Protein AF-A0A3C0C712-F1 (afdb_monomer)

Secondary structure (DSSP, 8-state):
---------SSTTSS-HHHHHTTSSEEEEEE--TT-SEEEEEEEEETTS-S--EEEEEEETTEEEE-S-GGGGT--S--TT-TTEEEEEEEETTEEEEEEEEEEEEE-SSSS--EEEESS-HHHHHHHHHHIIIII----TTEEEEEEEGGG-----GGGHHHHHHHHH-

Sequence (170 aa):
PTVMVGHITKQGQIAGPKLLEHMVDVVLLFSGEQNSPNRLLRAEKNRFGSTDELGIFEMSEKGLFPVLDPSRLYWDGTDLGSSGVAIAMVLEGSRSLAAEIQALACNSPFPYPRRTSRGLETNRLQLLLAVLEKRCGIFSRNSDVYLNITGGLTLRDPAADLAVCVSLAS

Radius of gyration: 20.68 Å; Cα contacts (8 Å, |Δi|>4): 279; chains: 1; bounding box: 49×30×56 Å

Solvent-accessible surface area (backbone atoms only — not comparable to full-atom values): 10098 Å² total; per-residue (Å²): 140,86,89,84,88,62,74,88,58,98,73,86,78,78,90,46,51,75,75,47,51,81,79,46,65,64,34,74,46,78,47,64,56,94,93,44,66,46,34,42,36,34,29,81,36,38,77,88,56,69,40,64,46,70,49,41,27,36,62,50,100,92,42,80,42,79,52,88,61,65,46,57,78,40,46,84,78,81,64,90,81,50,74,10,56,26,70,22,71,39,66,69,84,70,41,79,39,52,39,34,34,40,29,48,77,44,80,36,95,52,99,68,45,52,77,47,52,44,39,44,59,58,69,59,54,53,51,52,51,52,46,37,32,75,75,70,67,49,81,57,79,60,27,22,38,42,37,39,35,49,78,80,46,68,66,76,59,74,78,33,53,61,30,51,51,50,8,70,70,82

Mean predicted aligned error: 11.62 Å

pLDDT: mean 82.81, std 12.19, range [44.84, 95.62]

Nearest PDB structures (foldseek):
  5lkm-assembly1_A-2  TM=7.704E-01  e=3.133E-20  Streptococcus pneumoniae
  5lkm-assembly1_C-2  TM=7.657E-01  e=4.569E-20  Streptococcus pneumoniae
  5lkm-assembly1_B-2  TM=8.437E-01  e=5.233E-17  Streptococcus pneumoniae
  8rxc-assembly1_F  TM=6.662E-01  e=9.957E-19  Streptococcus pneumoniae
  5lkq-assembly1_B  TM=9.251E-01  e=1.460E-10  Streptococcus pneumoniae

Structure (mmCIF, N/CA/C/O backbone):
data_AF-A0A3C0C712-F1
#
_entry.id   AF-A0A3C0C712-F1
#
loop_
_atom_site.group_PDB
_atom_site.id
_atom_site.type_symbol
_atom_site.label_atom_id
_atom_site.label_alt_id
_atom_site.label_comp_id
_atom_site.label_asym_id
_atom_site.label_entity_id
_atom_site.label_seq_id
_atom_site.pdbx_PDB_ins_code
_atom_site.Cartn_x
_atom_site.Cartn_y
_atom_site.Cartn_z
_atom_site.occupancy
_atom_site.B_iso_or_equiv
_atom_site.auth_seq_id
_atom_site.auth_comp_id
_atom_site.auth_asym_id
_atom_site.auth_atom_id
_atom_site.pdbx_PDB_model_num
ATOM 1 N N . PRO A 1 1 ? -24.619 -2.450 28.688 1.00 81.75 1 PRO A N 1
ATOM 2 C CA . PR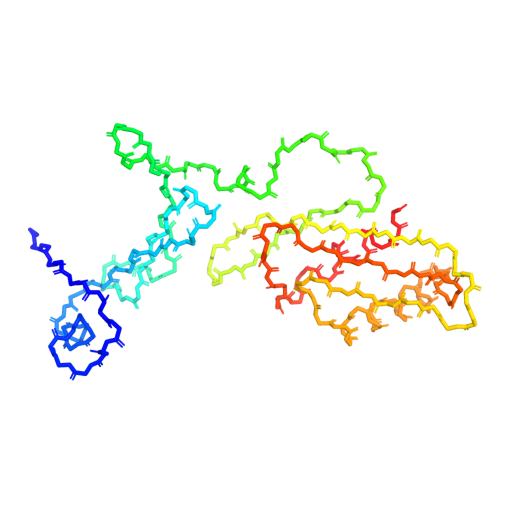O A 1 1 ? -23.284 -2.123 28.131 1.00 81.75 1 PRO A CA 1
ATOM 3 C C . PRO A 1 1 ? -22.861 -0.759 28.674 1.00 81.75 1 PRO A C 1
ATOM 5 O O . PRO A 1 1 ? -23.699 0.138 28.709 1.00 81.75 1 PRO A O 1
ATOM 8 N N . THR A 1 2 ? -21.619 -0.619 29.131 1.00 88.38 2 THR A N 1
ATOM 9 C CA . THR A 1 2 ? -21.098 0.644 29.676 1.00 88.38 2 THR A CA 1
ATOM 10 C C . THR A 1 2 ? -20.046 1.180 28.717 1.00 88.38 2 THR A C 1
ATOM 12 O O . THR A 1 2 ? -19.159 0.434 28.314 1.00 88.38 2 THR A O 1
ATOM 15 N N . VAL A 1 3 ? -20.148 2.456 28.344 1.00 88.56 3 VAL A N 1
ATOM 16 C CA . VAL A 1 3 ? -19.183 3.128 27.463 1.00 88.56 3 VAL A CA 1
ATOM 17 C C . VAL A 1 3 ? -18.437 4.171 28.282 1.00 88.56 3 VAL A C 1
ATOM 19 O O . VAL A 1 3 ? -19.057 4.996 28.950 1.00 88.56 3 VAL A O 1
ATOM 22 N N . MET A 1 4 ? -17.108 4.127 28.239 1.00 88.06 4 MET A N 1
ATOM 23 C CA . MET A 1 4 ? -16.235 5.118 28.867 1.00 88.06 4 MET A CA 1
ATOM 24 C C . MET A 1 4 ? -15.546 5.937 27.779 1.00 88.06 4 MET A C 1
ATOM 26 O O . MET A 1 4 ? -15.081 5.379 26.788 1.00 88.06 4 MET A O 1
ATOM 30 N N . VAL A 1 5 ? -15.472 7.255 27.964 1.00 87.12 5 VAL A N 1
ATOM 31 C CA . VAL A 1 5 ? -14.838 8.173 27.008 1.00 87.12 5 VAL A CA 1
ATOM 32 C C . VAL A 1 5 ? -13.571 8.742 27.635 1.00 87.12 5 VAL A C 1
ATOM 34 O O . VAL A 1 5 ? -13.632 9.409 28.666 1.00 87.12 5 VAL A O 1
ATOM 37 N N . GLY A 1 6 ? -12.422 8.486 27.009 1.00 83.94 6 GLY A N 1
ATOM 38 C CA . GLY A 1 6 ? -11.128 9.023 27.423 1.00 83.94 6 GLY A CA 1
ATOM 39 C C . GLY A 1 6 ? -10.538 9.923 26.343 1.00 83.94 6 GLY A C 1
ATOM 40 O O . GLY A 1 6 ? -10.315 9.476 25.223 1.00 83.94 6 GLY A O 1
ATOM 41 N N . HIS A 1 7 ? -10.260 11.183 26.678 1.00 80.75 7 HIS A N 1
ATOM 42 C CA . HIS A 1 7 ? -9.592 12.110 25.763 1.00 8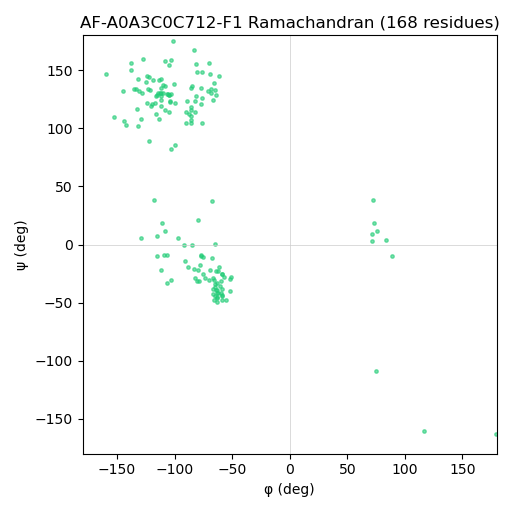0.75 7 HIS A CA 1
ATOM 43 C C . HIS A 1 7 ? -8.071 11.942 25.845 1.00 80.75 7 HIS A C 1
ATOM 45 O O . HIS A 1 7 ? -7.503 11.858 26.935 1.00 80.75 7 HIS A O 1
ATOM 51 N N . ILE A 1 8 ? -7.401 11.926 24.690 1.00 72.31 8 ILE A N 1
ATOM 52 C CA . ILE A 1 8 ? -5.937 11.895 24.614 1.00 72.31 8 ILE A CA 1
ATOM 53 C C . ILE A 1 8 ? -5.420 13.336 24.689 1.00 72.31 8 ILE A C 1
ATOM 55 O O . ILE A 1 8 ? -5.722 14.158 23.826 1.00 72.31 8 ILE A O 1
ATOM 59 N N . THR A 1 9 ? -4.635 13.654 25.718 1.00 70.00 9 THR A N 1
ATOM 60 C CA . THR A 1 9 ? -4.013 14.974 25.900 1.00 70.00 9 THR A CA 1
ATOM 61 C C . THR A 1 9 ? -2.519 14.930 25.559 1.00 70.00 9 THR A C 1
ATOM 63 O O . THR A 1 9 ? -1.872 13.887 25.639 1.00 70.00 9 THR A O 1
ATOM 66 N N . LYS A 1 10 ? -1.946 16.079 25.165 1.00 60.59 10 LYS A N 1
ATOM 67 C CA . LYS A 1 10 ? -0.537 16.204 24.723 1.00 60.59 10 LYS A CA 1
ATOM 68 C C . LYS A 1 10 ? 0.494 15.828 25.799 1.00 60.59 10 LYS A C 1
ATOM 70 O O . LYS A 1 10 ? 1.640 15.548 25.466 1.00 60.59 10 LYS A O 1
ATOM 75 N N . GLN A 1 11 ? 0.102 15.817 27.071 1.00 53.72 11 GLN A N 1
ATOM 76 C CA . GLN A 1 11 ? 0.932 15.359 28.182 1.00 53.72 11 GLN A CA 1
ATOM 77 C C . GLN A 1 11 ? 0.463 13.968 28.603 1.00 53.72 11 GLN A C 1
ATOM 79 O O . GLN A 1 11 ? -0.329 13.821 29.528 1.00 53.72 11 GLN A O 1
ATOM 84 N N . GLY A 1 12 ? 0.920 12.944 27.884 1.00 48.34 12 GLY A N 1
ATOM 85 C CA . GLY A 1 12 ? 0.506 11.549 28.062 1.00 48.34 12 GLY A CA 1
ATOM 86 C C . GLY A 1 12 ? 0.936 10.887 29.377 1.00 48.34 12 GLY A C 1
ATOM 87 O O . GLY A 1 12 ? 1.298 9.716 29.343 1.00 48.34 12 GLY A O 1
ATOM 88 N N . GLN A 1 13 ? 0.944 11.594 30.512 1.00 48.00 13 GLN A N 1
ATOM 89 C CA . GLN A 1 13 ? 1.512 11.074 31.756 1.00 48.00 13 GLN A CA 1
ATOM 90 C C . GLN A 1 13 ? 0.553 10.776 32.903 1.00 48.00 13 GLN A C 1
ATOM 92 O O . GLN A 1 13 ? 0.945 9.981 33.747 1.00 48.00 13 GLN A O 1
ATOM 97 N N . ILE A 1 14 ? -0.655 11.327 33.022 1.00 44.84 14 ILE A N 1
ATOM 98 C CA . ILE A 1 14 ? -1.349 11.184 34.316 1.00 44.84 14 ILE A CA 1
ATOM 99 C C . ILE A 1 14 ? -2.851 10.975 34.094 1.00 44.84 14 ILE A C 1
ATOM 101 O O . ILE A 1 14 ? -3.567 11.913 33.774 1.00 44.84 14 ILE A O 1
ATOM 105 N N . ALA A 1 15 ? -3.302 9.720 34.237 1.00 46.22 15 ALA A N 1
ATOM 106 C CA . ALA A 1 15 ? -4.703 9.269 34.148 1.00 46.22 15 ALA A CA 1
ATOM 107 C C . ALA A 1 15 ? -5.357 9.248 32.744 1.00 46.22 15 ALA A C 1
ATOM 109 O O . ALA A 1 15 ? -6.535 9.559 32.588 1.00 46.22 15 ALA A O 1
ATOM 110 N N . GLY A 1 16 ? -4.608 8.870 31.704 1.00 56.22 16 GLY A N 1
ATOM 111 C CA . GLY A 1 16 ? -5.145 8.727 30.342 1.00 56.22 16 GLY A CA 1
ATOM 112 C C . GLY A 1 16 ? -5.844 7.380 30.059 1.00 56.22 16 G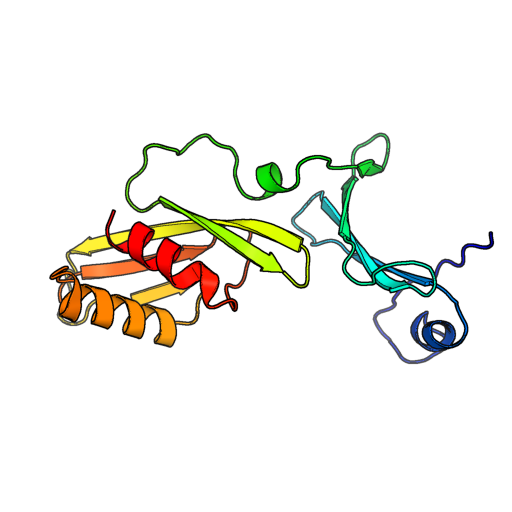LY A C 1
ATOM 113 O O . GLY A 1 16 ? -5.654 6.422 30.813 1.00 56.22 16 GLY A O 1
ATOM 114 N N . PRO A 1 17 ? -6.579 7.262 28.928 1.00 58.00 17 PRO A N 1
ATOM 115 C CA . PRO A 1 17 ? -7.280 6.039 28.499 1.00 58.00 17 PRO A CA 1
ATOM 116 C C . PRO A 1 17 ? -6.405 4.773 28.488 1.00 58.00 17 PRO A C 1
ATOM 118 O O . PRO A 1 17 ? -6.911 3.688 28.758 1.00 58.00 17 PRO A O 1
ATOM 121 N N . LYS A 1 18 ? -5.086 4.913 28.296 1.00 65.94 18 LYS A N 1
ATOM 122 C CA . LYS A 1 18 ? -4.114 3.805 28.320 1.00 65.94 18 LYS A CA 1
ATOM 123 C C . LYS A 1 18 ? -4.050 3.026 29.638 1.00 65.94 18 LYS A C 1
ATOM 125 O O . LYS A 1 18 ? -3.790 1.832 29.619 1.00 65.94 18 LYS A O 1
ATOM 130 N N . LEU A 1 19 ? -4.307 3.658 30.789 1.00 69.69 19 LEU A N 1
ATOM 131 C CA . LEU A 1 19 ? -4.358 2.918 32.062 1.00 69.69 19 LEU A CA 1
ATOM 132 C C . LEU A 1 19 ? -5.594 2.012 32.144 1.00 69.69 19 LEU A C 1
ATOM 134 O O . LEU A 1 19 ? -5.549 0.952 32.763 1.00 69.69 19 LEU A O 1
ATOM 138 N N . LEU A 1 20 ? -6.689 2.420 31.498 1.00 73.81 20 LEU A N 1
ATOM 139 C CA . LEU A 1 20 ? -7.947 1.679 31.486 1.00 73.81 20 LEU A CA 1
ATOM 140 C C . LEU A 1 20 ? -7.954 0.563 30.432 1.00 73.81 20 LEU A C 1
ATOM 142 O O . LEU A 1 20 ? -8.705 -0.394 30.596 1.00 73.81 20 LEU A O 1
ATOM 146 N N . GLU A 1 21 ? -7.101 0.626 29.401 1.00 77.50 21 GLU A N 1
ATOM 147 C CA . GLU A 1 21 ? -7.038 -0.366 28.309 1.00 77.50 21 GLU A CA 1
ATOM 148 C C . GLU A 1 21 ? -6.916 -1.811 28.807 1.00 77.50 21 GLU A C 1
ATOM 150 O O . GLU A 1 21 ? -7.549 -2.735 28.283 1.00 77.50 21 GLU A O 1
ATOM 155 N N . HIS A 1 22 ? -6.128 -2.033 29.857 1.00 79.25 22 HIS A N 1
ATOM 156 C CA . HIS A 1 22 ? -5.952 -3.367 30.422 1.00 79.25 22 HIS A CA 1
ATOM 157 C C . HIS A 1 22 ? -7.157 -3.827 31.256 1.00 79.25 22 HIS A C 1
ATOM 159 O O . HIS A 1 22 ? -7.402 -5.031 31.335 1.00 79.25 22 HIS A O 1
ATOM 165 N N . MET A 1 23 ? -7.939 -2.892 31.803 1.00 84.38 23 MET A N 1
ATOM 166 C CA . MET A 1 23 ? -9.080 -3.153 32.689 1.00 84.38 23 MET A CA 1
ATOM 167 C C . MET A 1 23 ? -10.422 -3.300 31.960 1.00 84.38 23 MET A C 1
ATOM 169 O O . MET A 1 23 ? -11.381 -3.775 32.563 1.00 84.38 23 MET A O 1
ATOM 173 N N . VAL A 1 24 ? -10.507 -2.908 30.686 1.00 89.75 24 VAL A N 1
ATOM 174 C CA . VAL A 1 24 ? -11.743 -2.985 29.889 1.00 89.75 24 VAL A CA 1
ATOM 175 C C . VAL A 1 24 ? -11.739 -4.154 28.906 1.00 89.75 24 VAL A C 1
ATOM 177 O O . VAL A 1 24 ? -10.684 -4.666 28.517 1.00 89.75 24 VAL A O 1
ATOM 180 N N . ASP A 1 25 ? -12.932 -4.569 28.481 1.00 91.25 25 ASP A N 1
ATOM 181 C CA . ASP A 1 25 ? -13.104 -5.665 27.524 1.00 91.25 25 ASP A CA 1
ATOM 182 C C . ASP A 1 25 ? -12.889 -5.238 26.064 1.00 91.25 25 ASP A C 1
ATOM 184 O O . ASP A 1 25 ? -12.406 -6.035 25.257 1.00 91.25 25 ASP A O 1
ATOM 188 N N . VAL A 1 26 ? -13.213 -3.986 25.726 1.00 90.00 26 VAL A N 1
ATOM 189 C CA . VAL A 1 26 ? -13.062 -3.420 24.378 1.00 90.00 26 VAL A CA 1
ATOM 190 C C . VAL A 1 26 ? -12.444 -2.025 24.472 1.00 90.00 26 VAL A C 1
ATOM 192 O O . VAL A 1 26 ? -12.874 -1.208 25.285 1.00 90.00 26 VAL A O 1
ATOM 195 N N . VAL A 1 27 ? -11.449 -1.755 23.631 1.00 89.12 27 VAL A N 1
ATOM 196 C CA . VAL A 1 27 ? -10.787 -0.458 23.470 1.00 89.12 27 VAL A CA 1
ATOM 197 C C . VAL A 1 27 ? -10.974 -0.019 22.027 1.00 89.12 27 VAL A C 1
ATOM 199 O O . VAL A 1 27 ? -10.510 -0.696 21.109 1.00 89.12 27 VAL A O 1
ATOM 202 N N . LEU A 1 28 ? -11.634 1.123 21.838 1.00 89.38 28 LEU A N 1
ATOM 203 C CA . LEU A 1 28 ? -11.822 1.750 20.535 1.00 89.38 28 LEU A CA 1
ATOM 204 C C . LEU A 1 28 ? -11.083 3.087 20.499 1.00 89.38 28 LEU A C 1
ATOM 206 O O . LEU A 1 28 ? -11.256 3.925 21.385 1.00 89.38 28 LEU A O 1
ATOM 210 N N . LEU A 1 29 ? -10.289 3.293 19.456 1.00 85.75 29 LEU A N 1
ATOM 211 C CA . LEU A 1 29 ? -9.580 4.529 19.181 1.00 85.75 29 LEU A CA 1
ATOM 212 C C . LEU A 1 29 ? -10.290 5.280 18.059 1.00 85.75 29 LEU A C 1
ATOM 214 O O . LEU A 1 29 ? -10.438 4.752 16.960 1.00 85.75 29 LEU A O 1
ATOM 218 N N . PHE A 1 30 ? -10.691 6.521 18.329 1.00 87.44 30 PHE A N 1
ATOM 219 C CA . PHE A 1 30 ? -11.261 7.411 17.323 1.00 87.44 30 PHE A CA 1
ATOM 220 C C . PHE A 1 30 ? -10.236 8.472 16.924 1.00 87.44 30 PHE A C 1
ATOM 222 O O . PHE A 1 30 ? -9.838 9.299 17.746 1.00 87.44 30 PHE A O 1
ATOM 229 N N . SER A 1 31 ? -9.778 8.430 15.676 1.00 81.12 31 SER A N 1
ATOM 230 C CA . SER A 1 31 ? -8.734 9.300 15.139 1.00 81.12 31 SER A CA 1
ATOM 231 C C . SER A 1 31 ? -9.183 9.986 13.850 1.00 81.12 31 SER A C 1
ATOM 233 O O . SER A 1 31 ? -10.131 9.576 13.188 1.00 81.12 31 SER A O 1
ATOM 235 N N . GLY A 1 32 ? -8.521 11.081 13.492 1.00 77.62 32 GLY A N 1
ATOM 236 C CA . GLY A 1 32 ? -8.767 11.794 12.245 1.00 77.62 32 GLY A CA 1
ATOM 237 C C . GLY A 1 32 ? -7.568 12.653 11.881 1.00 77.62 32 GLY A C 1
ATOM 238 O O . GLY A 1 32 ? -6.883 13.167 12.768 1.00 77.62 32 GLY A O 1
ATOM 239 N N . GLU A 1 33 ? -7.312 12.803 10.586 1.00 68.31 33 GLU A N 1
ATOM 240 C CA . GLU A 1 33 ? -6.320 13.756 10.090 1.00 68.31 33 GLU A CA 1
ATOM 241 C C . GLU A 1 33 ? -6.902 15.173 10.015 1.00 68.31 33 GLU A C 1
ATOM 243 O O . GLU A 1 33 ? -8.112 15.362 9.882 1.00 68.31 33 GLU A O 1
ATOM 248 N N . GLN A 1 34 ? -6.033 16.188 10.087 1.00 61.84 34 GLN A N 1
ATOM 249 C CA . GLN A 1 34 ? -6.453 17.598 10.038 1.00 61.84 34 GLN A CA 1
ATOM 250 C C . GLN A 1 34 ? -7.068 17.987 8.689 1.00 61.84 34 GLN A C 1
ATOM 252 O O . GLN A 1 34 ? -7.994 18.791 8.658 1.00 61.84 34 GLN A O 1
ATOM 257 N N . ASN A 1 35 ? -6.584 17.396 7.595 1.00 62.84 35 ASN A N 1
ATOM 258 C CA . ASN A 1 35 ? -6.981 17.756 6.233 1.00 62.84 35 ASN A CA 1
ATOM 259 C C . ASN A 1 35 ? -8.074 16.845 5.656 1.00 62.84 35 ASN A C 1
ATOM 261 O O . ASN A 1 35 ? -8.406 16.974 4.482 1.00 62.84 35 ASN A O 1
ATOM 265 N N . SER A 1 36 ? -8.625 15.926 6.455 1.00 69.38 36 SER A N 1
ATOM 266 C CA . SER A 1 36 ? -9.684 15.019 6.019 1.00 69.38 36 SER A CA 1
ATOM 267 C C . SER A 1 36 ? -10.935 15.189 6.891 1.00 69.38 36 SER A C 1
ATOM 269 O O . SER A 1 36 ? -10.823 15.187 8.125 1.00 69.38 36 SER A O 1
ATOM 271 N N . PRO A 1 37 ? -12.139 15.297 6.290 1.00 77.25 37 PRO A N 1
ATOM 272 C CA . PRO A 1 37 ? -13.401 15.260 7.035 1.00 77.25 37 PRO A CA 1
ATOM 273 C C . PRO A 1 37 ? -13.671 13.875 7.644 1.00 77.25 37 PRO A C 1
ATOM 275 O O . PRO A 1 37 ? -14.547 13.724 8.501 1.00 77.25 37 PRO A O 1
ATOM 278 N N . ASN A 1 38 ? -12.891 12.870 7.239 1.00 81.44 38 ASN A N 1
ATOM 279 C CA . ASN A 1 38 ? -13.037 11.504 7.696 1.00 81.44 38 ASN A CA 1
ATOM 280 C C . ASN A 1 38 ? -12.479 11.309 9.107 1.00 81.44 38 ASN A C 1
ATOM 282 O O . ASN A 1 38 ? -11.514 11.941 9.560 1.00 81.44 38 ASN A O 1
ATOM 286 N N . ARG A 1 39 ? -13.113 10.382 9.809 1.00 84.81 39 ARG A N 1
ATOM 287 C CA . ARG A 1 39 ? -12.778 9.915 11.142 1.00 84.81 39 ARG A CA 1
ATOM 288 C C . ARG A 1 39 ? -12.747 8.396 11.126 1.00 84.81 39 ARG A C 1
ATOM 290 O O . ARG A 1 39 ? -13.646 7.740 10.608 1.00 84.81 39 ARG A O 1
ATOM 297 N N . LEU A 1 40 ? -11.689 7.851 11.691 1.00 83.94 40 LEU A N 1
ATOM 298 C CA . LEU A 1 40 ? -11.390 6.435 11.741 1.00 83.94 40 LEU A CA 1
ATOM 299 C C . LEU A 1 40 ? -11.647 5.939 13.162 1.00 83.94 40 LEU A C 1
ATOM 301 O O . LEU A 1 40 ? -11.159 6.527 14.122 1.00 83.94 40 LEU A O 1
ATOM 305 N N . LEU A 1 41 ? -12.402 4.857 13.302 1.00 88.19 41 LEU A N 1
ATOM 306 C CA . LEU A 1 41 ? -12.659 4.166 14.560 1.00 88.19 41 LEU A CA 1
ATOM 307 C C . LEU A 1 41 ? -12.016 2.782 14.494 1.00 88.19 41 LEU A C 1
ATOM 309 O O . LEU A 1 41 ? -12.508 1.922 13.772 1.00 88.19 41 LEU A O 1
ATOM 313 N N . ARG A 1 42 ? -10.929 2.552 15.225 1.00 84.94 42 ARG A N 1
ATOM 314 C CA . ARG A 1 42 ? -10.192 1.279 15.228 1.00 84.94 42 ARG A CA 1
ATOM 315 C C . ARG A 1 42 ? -10.336 0.570 16.569 1.00 84.94 42 ARG A C 1
ATOM 317 O O . ARG A 1 42 ? -10.308 1.229 17.604 1.00 84.94 42 ARG A O 1
ATOM 324 N N . ALA A 1 43 ? -10.450 -0.754 16.563 1.00 88.06 43 ALA A N 1
ATOM 325 C CA . ALA A 1 43 ? -10.396 -1.544 17.788 1.00 88.06 43 ALA A CA 1
ATOM 326 C C . ALA A 1 43 ? -8.945 -1.913 18.145 1.00 88.06 43 ALA A C 1
ATOM 328 O O . ALA A 1 43 ? -8.316 -2.711 17.472 1.00 88.06 43 ALA A O 1
ATOM 329 N N . GLU A 1 44 ? -8.407 -1.371 19.235 1.00 85.06 44 GLU A N 1
ATOM 330 C CA . GLU A 1 44 ? -7.080 -1.776 19.745 1.00 85.06 44 GLU A CA 1
ATOM 331 C C . GLU A 1 44 ? -7.175 -3.059 20.586 1.00 85.06 44 GLU A C 1
ATOM 333 O O . GLU A 1 44 ? -6.250 -3.866 20.652 1.00 85.06 44 GLU A O 1
ATOM 338 N N . LYS A 1 45 ? -8.331 -3.282 21.219 1.00 88.56 45 LYS A N 1
ATOM 339 C CA . LYS A 1 45 ? -8.638 -4.488 21.991 1.00 88.56 45 LYS A CA 1
ATOM 340 C C . LYS A 1 45 ? -10.108 -4.816 21.815 1.00 88.56 45 LYS A C 1
ATOM 342 O O . LYS A 1 45 ? -10.951 -3.942 21.980 1.00 88.56 45 LYS A O 1
ATOM 347 N N . ASN A 1 46 ? -10.427 -6.067 21.518 1.00 90.19 46 ASN A N 1
ATOM 348 C CA . ASN A 1 46 ? -11.806 -6.515 21.406 1.00 90.19 46 ASN A CA 1
ATOM 349 C C . ASN A 1 46 ? -11.920 -7.948 21.932 1.00 90.19 46 ASN A C 1
ATOM 351 O O . ASN A 1 46 ? -11.455 -8.883 21.294 1.00 90.19 46 ASN A O 1
ATOM 355 N N . ARG A 1 47 ? -12.507 -8.140 23.119 1.00 91.00 47 ARG A N 1
ATOM 356 C CA . ARG A 1 47 ? -12.743 -9.489 23.668 1.00 91.00 47 ARG A CA 1
ATOM 357 C C . ARG A 1 47 ? -13.911 -10.230 23.015 1.00 91.00 47 ARG A C 1
ATOM 359 O O . ARG A 1 47 ? -14.068 -11.422 23.262 1.00 91.00 47 ARG A O 1
ATOM 366 N N . PHE A 1 48 ? -14.719 -9.546 22.209 1.00 90.31 48 PHE A N 1
ATOM 367 C CA . PHE A 1 48 ? -15.939 -10.095 21.613 1.00 90.31 48 PHE A CA 1
ATOM 368 C C . PHE A 1 48 ? -15.870 -10.198 20.084 1.00 90.31 48 PHE A C 1
ATOM 370 O O . PHE A 1 48 ? -16.874 -10.503 19.449 1.00 90.31 48 PHE A O 1
ATOM 377 N N . GLY A 1 49 ? -14.711 -9.933 19.482 1.00 86.19 49 GLY A N 1
ATOM 378 C CA . GLY A 1 49 ? -14.550 -9.895 18.034 1.00 86.19 49 GLY A CA 1
ATOM 379 C C . GLY A 1 49 ? -13.122 -9.549 17.639 1.00 86.19 49 GLY A C 1
ATOM 380 O O . GLY A 1 49 ? -12.205 -9.641 18.453 1.00 86.19 49 GLY A O 1
ATOM 381 N N . SER A 1 50 ? -12.933 -9.145 16.388 1.00 82.88 50 SER A N 1
ATOM 382 C CA . SER A 1 50 ? -11.603 -8.818 15.890 1.00 82.88 50 SER A CA 1
ATOM 383 C C . SER A 1 50 ? -11.155 -7.412 16.312 1.00 82.88 50 SER A C 1
ATOM 385 O O . SER A 1 50 ? -11.974 -6.500 16.448 1.00 82.88 50 SER A O 1
ATOM 387 N N . THR A 1 51 ? -9.849 -7.222 16.516 1.00 83.38 51 THR A N 1
ATOM 388 C CA . THR A 1 51 ? -9.202 -5.892 16.629 1.00 83.38 51 THR A CA 1
ATOM 389 C C . THR A 1 51 ? -9.004 -5.236 15.263 1.00 83.38 51 THR A C 1
ATOM 391 O O . THR A 1 51 ? -8.866 -4.031 15.107 1.00 83.38 51 THR A O 1
ATOM 394 N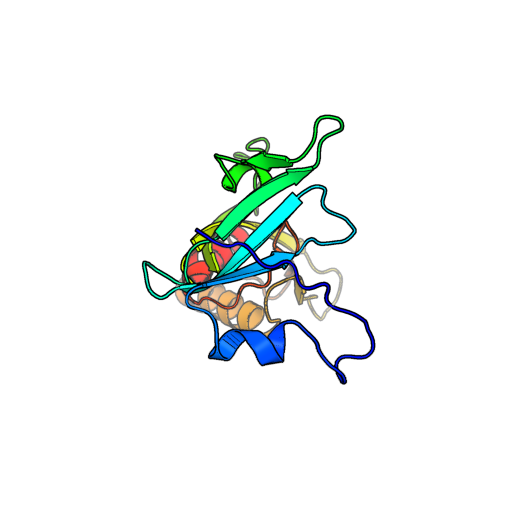 N . ASP A 1 52 ? -9.088 -6.057 14.236 1.00 74.62 52 ASP A N 1
ATOM 395 C CA . ASP A 1 52 ? -8.849 -5.736 12.844 1.00 74.62 52 ASP A CA 1
ATOM 396 C C . ASP A 1 52 ? -10.055 -5.038 12.174 1.00 74.62 52 ASP A C 1
ATOM 398 O O . ASP A 1 52 ? -10.221 -5.022 10.955 1.00 74.62 52 ASP A O 1
ATOM 402 N N . GLU A 1 53 ? -10.944 -4.440 12.958 1.00 76.06 53 GLU A N 1
ATOM 403 C CA . GLU A 1 53 ? -12.103 -3.712 12.455 1.00 76.06 53 GLU A CA 1
ATOM 404 C C . GLU A 1 53 ? -11.849 -2.196 12.472 1.00 76.06 53 GLU A C 1
ATOM 406 O O . GLU A 1 53 ? -11.283 -1.642 13.415 1.00 76.06 53 GLU A O 1
ATOM 411 N N . LEU A 1 54 ? -12.279 -1.514 11.405 1.00 79.81 54 LEU A N 1
ATOM 412 C CA . LEU A 1 54 ? -12.111 -0.077 11.185 1.00 79.81 54 LEU A CA 1
ATOM 413 C C . LEU A 1 54 ? -13.447 0.554 10.764 1.00 79.81 54 LEU A C 1
ATOM 415 O O . LEU A 1 54 ? -13.869 0.460 9.617 1.00 79.81 54 LEU A O 1
ATOM 419 N N . GLY A 1 55 ? -14.141 1.233 11.661 1.00 86.00 55 GLY A N 1
ATOM 420 C CA . GLY A 1 55 ? -15.238 2.107 11.256 1.00 86.00 55 GLY A CA 1
ATOM 421 C C . GLY A 1 55 ? -14.684 3.345 10.555 1.00 86.00 55 GLY A C 1
ATOM 422 O O . GLY A 1 55 ? -13.760 3.968 11.068 1.00 86.00 55 GLY A O 1
ATOM 423 N N . ILE A 1 56 ? -15.236 3.718 9.404 1.00 85.75 56 ILE A N 1
ATOM 424 C CA . ILE A 1 56 ? -14.932 5.003 8.767 1.00 85.75 56 ILE A CA 1
ATOM 425 C C . ILE A 1 56 ? -16.194 5.844 8.811 1.00 85.75 56 ILE A C 1
ATOM 427 O O . ILE A 1 56 ? -17.274 5.374 8.454 1.00 85.75 56 ILE A O 1
ATOM 431 N N . PHE A 1 57 ? -16.053 7.075 9.280 1.00 88.94 57 PHE A N 1
ATOM 432 C CA . PHE A 1 57 ? -17.148 8.011 9.444 1.00 88.94 57 PHE A CA 1
ATOM 433 C C . PHE A 1 57 ? -16.769 9.358 8.853 1.00 88.94 57 PHE A C 1
ATOM 435 O O . PHE A 1 57 ? -15.637 9.803 9.001 1.00 88.94 57 PHE A O 1
ATOM 442 N N . GLU A 1 58 ? -17.722 10.032 8.237 1.00 87.88 58 GLU A N 1
ATOM 443 C CA . GLU A 1 58 ? -17.568 11.398 7.762 1.00 87.88 58 GLU A CA 1
ATOM 444 C C . GLU A 1 58 ? -18.291 12.343 8.723 1.00 87.88 58 GLU A C 1
ATOM 446 O O . GLU A 1 58 ? -19.448 12.111 9.094 1.00 87.88 58 GLU A O 1
ATOM 451 N N . MET A 1 59 ? -17.603 13.396 9.170 1.00 85.75 59 MET A N 1
ATOM 452 C CA . MET A 1 59 ? -18.215 14.420 10.013 1.00 85.75 59 MET A CA 1
ATOM 453 C C . MET A 1 59 ? -18.902 15.465 9.132 1.00 85.75 59 MET A C 1
ATOM 455 O O . MET A 1 59 ? -18.243 16.300 8.518 1.00 85.75 59 MET A O 1
ATOM 459 N N . SER A 1 60 ? -20.231 15.439 9.108 1.00 85.88 60 SER A N 1
ATOM 460 C CA . SER A 1 60 ? -21.064 16.437 8.430 1.00 85.88 60 SER A CA 1
ATOM 461 C C . SER A 1 60 ? -21.654 17.444 9.427 1.00 85.88 60 SER A C 1
ATOM 463 O O . SER A 1 60 ? -21.562 17.265 10.643 1.00 85.88 60 SER A O 1
ATOM 465 N N . GLU A 1 61 ? -22.358 18.464 8.928 1.00 88.19 61 GLU A N 1
ATOM 466 C CA . GLU A 1 61 ? -23.100 19.423 9.765 1.00 88.19 61 GLU A CA 1
ATOM 467 C C . GLU A 1 61 ? -24.134 18.757 10.689 1.00 88.19 61 GLU A C 1
ATOM 469 O O . GLU A 1 61 ? -24.438 19.271 11.763 1.00 88.19 61 GLU A O 1
ATOM 474 N N . LYS A 1 62 ? -24.669 17.596 10.288 1.00 90.88 62 LYS A N 1
ATOM 475 C CA . LYS A 1 62 ? -25.677 16.844 11.051 1.00 90.88 62 LYS A CA 1
ATOM 476 C C . LYS A 1 62 ? -25.067 15.796 11.991 1.00 90.88 62 LYS A C 1
ATOM 478 O O . LYS A 1 62 ? -25.815 15.117 12.691 1.00 90.88 62 LYS A O 1
ATOM 483 N N . GLY A 1 63 ? -23.738 15.657 12.017 1.00 90.62 63 GLY A N 1
ATOM 484 C CA . GLY A 1 63 ? -23.011 14.686 12.837 1.00 90.62 63 GLY A CA 1
ATOM 485 C C . GLY A 1 63 ? -22.225 13.656 12.021 1.00 90.62 63 GLY A C 1
ATOM 486 O O . GLY A 1 63 ? -21.915 13.880 10.849 1.00 90.62 63 GLY A O 1
ATOM 487 N N . LEU A 1 64 ? -21.892 12.532 12.664 1.00 90.31 64 LEU A N 1
ATOM 488 C CA . LEU A 1 64 ? -21.101 11.441 12.085 1.00 90.31 64 LEU A CA 1
ATOM 489 C C . LEU A 1 64 ? -21.968 10.511 11.231 1.00 90.31 64 LEU A C 1
ATOM 491 O O . LEU A 1 64 ? -22.912 9.907 11.741 1.00 90.31 64 LEU A O 1
ATOM 495 N N . PHE A 1 65 ? -21.597 10.343 9.963 1.00 89.69 65 PHE A N 1
ATOM 496 C CA . PHE A 1 65 ? -22.232 9.396 9.045 1.00 89.69 65 PHE A CA 1
ATOM 497 C C . PHE A 1 65 ? -21.270 8.263 8.689 1.00 89.69 65 PHE A C 1
ATOM 499 O O . PHE A 1 65 ? -20.107 8.538 8.403 1.00 89.69 65 PHE A O 1
ATOM 506 N N . PRO A 1 66 ? -21.707 6.991 8.710 1.00 87.44 66 PRO A N 1
ATOM 507 C CA . PRO A 1 66 ? -20.850 5.879 8.322 1.00 87.44 66 PRO A CA 1
ATOM 508 C C . PRO A 1 66 ? -20.547 5.934 6.822 1.00 87.44 66 PRO A C 1
ATOM 510 O O . PRO A 1 66 ? -21.456 6.017 5.996 1.00 87.44 66 PRO A O 1
ATOM 513 N N . VAL A 1 67 ? -19.267 5.830 6.472 1.00 83.69 67 VAL A N 1
ATOM 514 C CA . VAL A 1 67 ? -18.818 5.673 5.087 1.00 83.69 67 VAL A CA 1
ATOM 515 C C . VAL A 1 67 ? -18.865 4.186 4.753 1.00 83.69 67 VAL A C 1
ATOM 517 O O . VAL A 1 67 ? -18.034 3.403 5.213 1.00 83.69 67 VAL A O 1
ATOM 520 N N . LEU A 1 68 ? -19.878 3.790 3.980 1.00 74.75 68 LEU A N 1
ATOM 521 C CA . LEU A 1 68 ? -20.098 2.390 3.600 1.00 74.75 68 LEU A CA 1
ATOM 522 C C . LEU A 1 68 ? -19.100 1.898 2.551 1.00 74.75 68 LEU A C 1
ATOM 524 O O . LEU A 1 68 ? -18.778 0.713 2.531 1.00 74.75 68 LEU A O 1
ATOM 528 N N . ASP A 1 69 ? -18.604 2.804 1.709 1.00 70.75 69 ASP A N 1
ATOM 529 C CA . ASP A 1 69 ? -17.624 2.498 0.675 1.00 70.75 69 ASP A CA 1
ATOM 530 C C . ASP A 1 69 ? -16.360 3.358 0.849 1.00 70.75 69 ASP A C 1
ATOM 532 O O . ASP A 1 69 ? -16.264 4.456 0.295 1.00 70.75 69 ASP A O 1
ATOM 536 N N . PRO A 1 70 ? -15.379 2.875 1.634 1.00 66.44 70 PRO A N 1
ATOM 537 C CA . PRO A 1 70 ? -14.092 3.535 1.819 1.00 66.44 70 PRO A CA 1
ATOM 538 C C . PRO A 1 70 ? -13.319 3.736 0.524 1.00 66.44 70 PRO A C 1
ATOM 540 O O . PRO A 1 70 ? -12.455 4.604 0.474 1.00 66.44 70 PRO A O 1
ATOM 543 N N . SER A 1 71 ? -13.568 2.906 -0.494 1.00 60.97 71 SER A N 1
ATOM 544 C CA . SER A 1 71 ? -12.757 2.912 -1.710 1.00 60.97 71 SER A CA 1
ATOM 545 C C . SER A 1 71 ? -12.869 4.249 -2.444 1.00 60.97 71 SER A C 1
ATOM 547 O O . SER A 1 71 ? -11.864 4.755 -2.934 1.00 60.97 71 SER A O 1
ATOM 549 N N . ARG A 1 72 ? -14.040 4.897 -2.373 1.00 63.12 72 ARG A N 1
ATOM 550 C CA . ARG A 1 72 ? -14.266 6.248 -2.907 1.00 63.12 72 ARG A CA 1
ATOM 551 C C . ARG A 1 72 ? -13.451 7.345 -2.230 1.00 63.12 72 ARG A C 1
ATOM 553 O O . ARG A 1 72 ? -13.205 8.368 -2.844 1.00 63.12 72 ARG A O 1
ATOM 560 N N . LEU A 1 73 ? -12.992 7.145 -0.994 1.00 62.56 73 LEU A N 1
ATOM 561 C CA . LEU A 1 73 ? -12.119 8.122 -0.328 1.00 62.56 73 LEU A CA 1
ATOM 562 C C . LEU A 1 73 ? -10.725 8.190 -0.954 1.00 62.56 73 LEU A C 1
ATOM 564 O O . LEU A 1 73 ? -10.014 9.176 -0.768 1.00 62.56 73 LEU A O 1
ATOM 568 N N . TYR A 1 74 ? -10.328 7.125 -1.644 1.00 61.22 74 TYR A N 1
ATOM 569 C CA . TYR A 1 74 ? -9.002 6.969 -2.229 1.00 61.22 74 TYR A CA 1
ATOM 570 C C . TYR A 1 74 ? -9.040 6.915 -3.760 1.00 61.22 74 TYR A C 1
ATOM 572 O O . TYR A 1 74 ? -7.983 6.962 -4.381 1.00 61.22 74 TYR A O 1
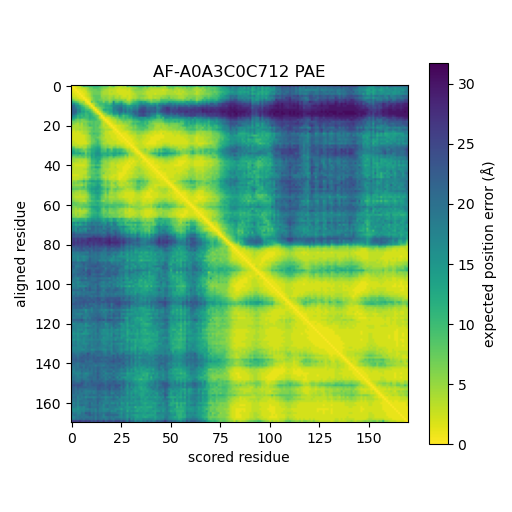ATOM 580 N N . TRP A 1 75 ? -10.235 6.814 -4.354 1.00 61.72 75 TRP A N 1
ATOM 581 C CA . TRP A 1 75 ? -10.452 6.661 -5.787 1.00 61.72 75 TRP A CA 1
ATOM 582 C C . TRP A 1 75 ? -11.813 7.238 -6.210 1.00 61.72 75 TRP A C 1
ATOM 584 O O . TRP A 1 75 ? -12.857 6.643 -5.943 1.00 61.72 75 TRP A O 1
ATOM 594 N N . ASP A 1 76 ? -11.812 8.355 -6.939 1.00 61.75 76 ASP A N 1
ATOM 595 C CA . ASP A 1 76 ? -13.043 9.002 -7.432 1.00 61.75 76 ASP A CA 1
ATOM 596 C C . ASP A 1 76 ? -13.568 8.414 -8.761 1.00 61.75 76 ASP A C 1
ATOM 598 O O . ASP A 1 76 ? -14.608 8.831 -9.272 1.00 61.75 76 ASP A O 1
ATOM 602 N N . GLY A 1 77 ? -12.895 7.409 -9.335 1.00 60.25 77 GLY A N 1
ATOM 603 C CA . GLY A 1 77 ? -13.372 6.704 -10.536 1.00 60.25 77 GLY A CA 1
ATOM 604 C C . GLY A 1 77 ? -13.310 7.490 -11.843 1.00 60.25 77 GLY A C 1
ATOM 605 O O . GLY A 1 77 ? -13.733 6.971 -12.875 1.00 60.25 77 GLY A O 1
ATOM 606 N N . THR A 1 78 ? -12.778 8.709 -11.824 1.00 57.28 78 THR A N 1
ATOM 607 C CA . THR A 1 78 ? -12.754 9.618 -12.976 1.00 57.28 78 THR A CA 1
ATOM 608 C C . THR A 1 78 ? -11.647 9.322 -13.991 1.00 57.28 78 THR A C 1
ATOM 610 O O . THR A 1 78 ? -11.824 9.650 -15.161 1.00 57.28 78 THR A O 1
ATOM 613 N N . ASP A 1 79 ? -10.572 8.629 -13.599 1.00 57.03 79 ASP A N 1
ATOM 614 C CA . ASP A 1 79 ? -9.338 8.520 -14.396 1.00 57.03 79 ASP A CA 1
ATOM 615 C C . ASP A 1 79 ? -8.989 7.084 -14.840 1.00 57.03 79 ASP A C 1
ATOM 617 O O . ASP A 1 79 ? -7.830 6.694 -14.918 1.00 57.03 79 ASP A O 1
ATOM 621 N N . LEU A 1 80 ? -9.987 6.273 -15.212 1.00 58.53 80 LEU A N 1
ATOM 622 C CA . LEU A 1 80 ? -9.774 4.905 -15.736 1.00 58.53 80 LEU A CA 1
ATOM 623 C C . LEU A 1 80 ? -9.031 4.835 -17.093 1.00 58.53 80 LEU A C 1
ATOM 625 O O . LEU A 1 80 ? -8.851 3.743 -17.629 1.00 58.53 80 LEU A O 1
ATOM 629 N N . GLY A 1 81 ? -8.636 5.971 -17.674 1.00 61.91 81 GLY A N 1
ATOM 630 C CA . GLY A 1 81 ? -8.026 6.053 -19.006 1.00 61.91 81 GLY A CA 1
ATOM 631 C C . GLY A 1 81 ? -6.719 6.841 -19.083 1.00 61.91 81 GLY A C 1
ATOM 632 O O . GLY A 1 81 ? -6.228 7.064 -20.189 1.00 61.91 81 GLY A O 1
ATOM 633 N N . SER A 1 82 ? -6.165 7.299 -17.959 1.00 78.38 82 SER A N 1
ATOM 634 C CA . SER A 1 82 ? -4.890 8.017 -17.947 1.00 78.38 82 SER A CA 1
ATOM 635 C C . SER A 1 82 ? -3.709 7.043 -17.875 1.00 78.38 82 SER A C 1
ATOM 637 O O . SER A 1 82 ? -3.704 6.078 -17.113 1.00 78.38 82 SER A O 1
ATOM 639 N N . SER A 1 83 ? -2.692 7.299 -18.704 1.00 85.06 83 SER A N 1
ATOM 640 C CA . SER A 1 83 ? -1.428 6.559 -18.652 1.00 85.06 83 SER A CA 1
ATOM 641 C C . SER A 1 83 ? -0.771 6.751 -17.296 1.00 85.06 83 SER A C 1
ATOM 643 O O . SER A 1 83 ? -0.827 7.842 -16.724 1.00 85.06 83 SER A O 1
ATOM 645 N N . GLY A 1 84 ? -0.110 5.712 -16.807 1.00 89.19 84 GLY A N 1
ATOM 646 C CA . GLY A 1 84 ? 0.637 5.790 -15.563 1.00 89.19 84 GLY A CA 1
ATOM 647 C C . GLY A 1 84 ? -0.205 5.594 -14.306 1.00 89.19 84 GLY A C 1
ATOM 648 O O . GLY A 1 84 ? 0.343 5.678 -13.210 1.00 89.19 84 GLY A O 1
ATOM 649 N N . VAL A 1 85 ? -1.504 5.303 -14.411 1.00 90.50 85 VAL A N 1
ATOM 650 C CA . VAL A 1 85 ? -2.374 5.070 -13.248 1.00 90.50 85 VAL A CA 1
ATOM 651 C C . VAL A 1 85 ? -2.673 3.582 -13.085 1.00 90.50 85 VAL A C 1
ATOM 653 O O . VAL A 1 85 ? -3.109 2.911 -14.017 1.00 90.50 85 VAL A O 1
ATOM 656 N N . ALA A 1 86 ? -2.450 3.049 -11.884 1.00 90.69 86 ALA A N 1
ATOM 657 C CA . ALA A 1 86 ? -2.842 1.692 -11.515 1.00 90.69 86 ALA A CA 1
ATOM 658 C C . ALA A 1 86 ? -3.436 1.657 -10.106 1.00 90.69 86 ALA A C 1
ATOM 660 O O . ALA A 1 86 ? -3.051 2.427 -9.230 1.00 90.69 86 ALA A O 1
ATOM 661 N N . ILE A 1 87 ? -4.347 0.715 -9.873 1.00 87.88 87 ILE A N 1
ATOM 662 C CA . ILE A 1 87 ? -4.984 0.518 -8.569 1.00 87.88 87 ILE A CA 1
ATOM 663 C C . ILE A 1 87 ? -4.385 -0.725 -7.913 1.00 87.88 87 ILE A C 1
ATOM 665 O O . ILE A 1 87 ? -4.355 -1.802 -8.511 1.00 87.88 87 ILE A O 1
ATOM 669 N N . ALA A 1 88 ? -3.936 -0.584 -6.670 1.00 88.19 88 ALA A N 1
ATOM 670 C CA . ALA A 1 88 ? -3.504 -1.685 -5.822 1.00 88.19 88 ALA A CA 1
ATOM 671 C C . ALA A 1 88 ? -4.518 -1.919 -4.705 1.00 88.19 88 ALA A C 1
ATOM 673 O O . ALA A 1 88 ? -4.937 -0.976 -4.040 1.00 88.19 88 ALA A O 1
ATOM 674 N N . MET A 1 89 ? -4.846 -3.180 -4.433 1.00 85.19 89 MET A N 1
ATOM 675 C CA . MET A 1 89 ? -5.471 -3.534 -3.162 1.00 85.19 89 MET A CA 1
ATOM 676 C C . MET A 1 89 ? -4.368 -3.758 -2.136 1.00 85.19 89 MET A C 1
ATOM 678 O O . MET A 1 89 ? -3.554 -4.666 -2.293 1.00 85.19 89 MET A O 1
ATOM 682 N N . VAL A 1 90 ? -4.332 -2.919 -1.107 1.00 82.44 90 VAL A N 1
ATOM 683 C CA . VAL A 1 90 ? -3.320 -2.957 -0.047 1.00 82.44 90 VAL A CA 1
ATOM 684 C C . VAL A 1 90 ? -3.964 -3.206 1.299 1.00 82.44 90 VAL A C 1
ATOM 686 O O . VAL A 1 90 ? -5.056 -2.710 1.581 1.00 82.44 90 VAL A O 1
ATOM 689 N N . LEU A 1 91 ? -3.287 -3.995 2.127 1.00 75.50 91 LEU A N 1
ATOM 690 C CA . LEU A 1 91 ? -3.727 -4.262 3.486 1.00 75.50 91 LEU A CA 1
ATOM 691 C C . LEU A 1 91 ? -3.132 -3.230 4.442 1.00 75.50 91 LEU A C 1
ATOM 693 O O . LEU A 1 91 ? -1.925 -3.205 4.677 1.00 75.50 91 LEU A O 1
ATOM 697 N N . GLU A 1 92 ? -3.996 -2.409 5.034 1.00 69.88 92 GLU A N 1
ATOM 698 C CA . GLU A 1 92 ? -3.633 -1.541 6.154 1.00 69.88 92 GLU A CA 1
ATOM 699 C C . GLU A 1 92 ? -4.104 -2.211 7.454 1.00 69.88 92 GLU A C 1
ATOM 701 O O . GLU A 1 92 ? -5.224 -2.004 7.934 1.00 69.88 92 GLU A O 1
ATOM 706 N N . GLY A 1 93 ? -3.256 -3.094 7.990 1.00 71.44 93 GLY A N 1
ATOM 707 C CA . GLY A 1 93 ? -3.652 -4.081 8.994 1.00 71.44 93 GLY A CA 1
ATOM 708 C C . GLY A 1 93 ? -4.444 -5.209 8.332 1.00 71.44 93 GLY A C 1
ATOM 709 O O . GLY A 1 93 ? -3.898 -5.998 7.573 1.00 71.44 93 GLY A O 1
ATOM 710 N N . SER A 1 94 ? -5.740 -5.265 8.590 1.00 62.34 94 SER A N 1
ATOM 711 C CA . SER A 1 94 ? -6.689 -6.270 8.081 1.00 62.34 94 SER A CA 1
ATOM 712 C C . SER A 1 94 ? -7.672 -5.750 7.040 1.00 62.34 94 SER A C 1
ATOM 714 O O . SER A 1 94 ? -8.458 -6.507 6.469 1.00 62.34 94 SER A O 1
ATOM 716 N N . ARG A 1 95 ? -7.692 -4.431 6.851 1.00 63.44 95 ARG A N 1
ATOM 717 C CA . ARG A 1 95 ? -8.600 -3.749 5.940 1.00 63.44 95 ARG A CA 1
ATOM 718 C C . ARG A 1 95 ? -7.941 -3.670 4.580 1.00 63.44 95 ARG A C 1
ATOM 720 O O . ARG A 1 95 ? -6.855 -3.110 4.459 1.00 63.44 95 ARG A O 1
ATOM 727 N N . SER A 1 96 ? -8.619 -4.194 3.568 1.00 74.75 96 SER A N 1
ATOM 728 C CA . SER A 1 96 ? -8.240 -3.964 2.183 1.00 74.75 96 SER A CA 1
ATOM 729 C C . SER A 1 96 ? -8.688 -2.566 1.760 1.00 74.75 96 SER A C 1
ATOM 731 O O . SER A 1 96 ? -9.868 -2.218 1.822 1.00 74.75 96 SER A O 1
ATOM 733 N N . LEU A 1 97 ? -7.723 -1.750 1.355 1.00 75.12 97 LEU A N 1
ATOM 734 C CA . LEU A 1 97 ? -7.930 -0.418 0.804 1.00 75.12 97 LEU A CA 1
ATOM 735 C C . LEU A 1 97 ? -7.504 -0.424 -0.661 1.00 75.12 97 LEU A C 1
ATOM 737 O O . LEU A 1 97 ? -6.515 -1.063 -1.021 1.00 75.12 97 LEU A O 1
ATOM 741 N N . ALA A 1 98 ? -8.247 0.291 -1.499 1.00 80.19 98 ALA A N 1
ATOM 742 C CA . ALA A 1 98 ? -7.820 0.581 -2.859 1.00 80.19 98 ALA A CA 1
ATOM 743 C C . ALA A 1 98 ? -6.875 1.787 -2.811 1.00 80.19 98 ALA A C 1
ATOM 745 O O . ALA A 1 98 ? -7.292 2.879 -2.436 1.00 80.19 98 ALA A O 1
ATOM 746 N N . ALA A 1 99 ? -5.605 1.584 -3.146 1.00 83.94 99 ALA A N 1
ATOM 747 C CA . ALA A 1 99 ? -4.617 2.642 -3.277 1.00 83.94 99 ALA A CA 1
ATOM 748 C C . ALA A 1 99 ? -4.358 2.918 -4.756 1.00 83.94 99 ALA A C 1
ATOM 750 O O . ALA A 1 99 ? -3.969 2.024 -5.510 1.00 83.94 99 ALA A O 1
ATOM 751 N N . GLU A 1 100 ? -4.546 4.168 -5.157 1.00 86.88 100 GLU A N 1
ATOM 752 C CA . GLU A 1 100 ? -4.166 4.630 -6.483 1.00 86.88 100 GLU A CA 1
ATOM 753 C C . GLU A 1 100 ? -2.668 4.946 -6.521 1.00 86.88 100 GLU A C 1
ATOM 755 O O . GLU A 1 100 ? -2.133 5.685 -5.687 1.00 86.88 100 GLU A O 1
ATOM 760 N N . ILE A 1 101 ? -1.991 4.361 -7.502 1.00 91.38 101 ILE A N 1
ATOM 761 C CA . ILE A 1 101 ? -0.580 4.565 -7.787 1.00 91.38 101 ILE A CA 1
ATOM 762 C C . ILE A 1 101 ? -0.486 5.294 -9.115 1.00 91.38 101 ILE A C 1
ATOM 764 O O . ILE A 1 101 ? -0.989 4.824 -10.135 1.00 91.38 101 ILE A O 1
ATOM 768 N N . GLN A 1 102 ? 0.196 6.427 -9.084 1.00 92.38 102 GLN A N 1
ATOM 769 C CA . GLN A 1 102 ? 0.421 7.279 -10.234 1.00 92.38 102 GLN A CA 1
ATOM 770 C C . GLN A 1 102 ? 1.915 7.319 -10.529 1.00 92.38 102 GLN A C 1
ATOM 772 O O . GLN A 1 102 ? 2.729 7.627 -9.652 1.00 92.38 102 GLN A O 1
ATOM 777 N N . ALA A 1 103 ? 2.277 7.042 -11.770 1.00 94.25 103 ALA A N 1
ATOM 778 C CA . ALA A 1 103 ? 3.626 7.152 -12.276 1.00 94.25 103 ALA A CA 1
ATOM 779 C C . ALA A 1 103 ? 3.660 8.108 -13.462 1.00 94.25 103 ALA A C 1
ATOM 781 O O . ALA A 1 103 ? 2.753 8.161 -14.286 1.00 94.25 103 ALA A O 1
ATOM 782 N N . LEU A 1 104 ? 4.751 8.855 -13.552 1.00 94.19 104 LEU A N 1
ATOM 783 C CA . LEU A 1 104 ? 5.060 9.702 -14.685 1.00 94.19 104 LEU A CA 1
ATOM 784 C C . LEU A 1 104 ? 6.509 9.451 -15.078 1.00 94.19 104 LEU A C 1
ATOM 786 O O . LEU A 1 104 ? 7.428 9.731 -14.304 1.00 94.19 104 LEU A O 1
ATOM 790 N N . ALA A 1 105 ? 6.696 8.939 -16.289 1.00 93.38 105 ALA A N 1
ATOM 791 C CA . ALA A 1 105 ? 7.999 8.806 -16.913 1.00 93.38 105 ALA A CA 1
ATOM 792 C C . ALA A 1 105 ? 8.145 9.854 -18.021 1.00 93.38 105 ALA A C 1
ATOM 794 O O . ALA A 1 105 ? 7.289 9.976 -18.895 1.00 93.38 105 ALA A O 1
ATOM 795 N N . CYS A 1 106 ? 9.238 10.611 -18.008 1.00 92.88 106 CYS A N 1
ATOM 796 C CA . CYS A 1 106 ? 9.556 11.562 -19.071 1.00 92.88 106 CYS A CA 1
ATOM 797 C C . CYS A 1 106 ? 11.042 11.511 -19.421 1.00 92.88 106 CYS A C 1
ATOM 799 O O . CYS A 1 106 ? 11.863 11.056 -18.631 1.00 92.88 106 CYS A O 1
ATOM 801 N N . ASN A 1 107 ? 11.404 11.927 -20.634 1.00 92.81 107 ASN A N 1
ATOM 802 C CA . ASN A 1 107 ? 12.804 11.917 -21.051 1.00 92.81 107 ASN A CA 1
ATOM 803 C C . ASN A 1 107 ? 13.623 12.888 -20.188 1.00 92.81 107 ASN A C 1
ATOM 805 O O . ASN A 1 107 ? 13.251 14.055 -20.053 1.00 92.81 107 ASN A O 1
ATOM 809 N N . SER A 1 108 ? 14.735 12.414 -19.626 1.00 92.38 108 SER A N 1
ATOM 810 C CA . SER A 1 108 ? 15.578 13.233 -18.763 1.00 92.38 108 SER A CA 1
ATOM 811 C C . SER A 1 108 ? 16.411 14.204 -19.601 1.00 92.38 108 SER A C 1
ATOM 813 O O . SER A 1 108 ? 17.138 13.773 -20.499 1.00 92.38 108 SER A O 1
ATOM 815 N N . PRO A 1 109 ? 16.365 15.517 -19.317 1.00 87.88 109 PRO A N 1
ATOM 816 C CA . PRO A 1 109 ? 17.264 16.477 -19.949 1.00 87.88 109 PRO A CA 1
ATOM 817 C C . PRO A 1 109 ? 18.681 16.432 -19.350 1.00 87.88 109 PRO A C 1
ATOM 819 O O . PRO A 1 109 ? 19.586 17.078 -19.876 1.00 87.88 109 PRO A O 1
ATOM 822 N N . PHE A 1 110 ? 18.885 15.703 -18.245 1.00 86.69 110 PHE A N 1
ATOM 823 C CA . PHE A 1 110 ? 20.152 15.637 -17.524 1.00 86.69 110 PHE A CA 1
ATOM 824 C C . PHE A 1 110 ? 20.852 14.279 -17.708 1.00 86.69 110 PHE A C 1
ATOM 826 O O . PHE A 1 110 ? 20.196 13.271 -17.957 1.00 86.69 110 PHE A O 1
ATOM 833 N N . PRO A 1 111 ? 22.186 14.210 -17.512 1.00 85.81 111 PRO A N 1
ATOM 834 C CA . PRO A 1 111 ? 22.931 12.947 -17.580 1.00 85.81 111 PRO A CA 1
ATOM 835 C C . PRO A 1 111 ? 22.505 11.914 -16.528 1.00 85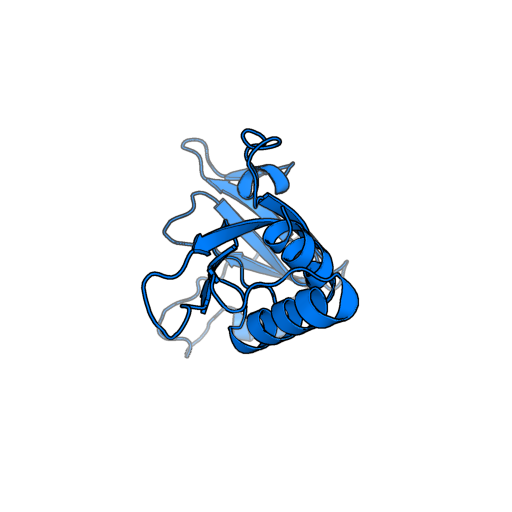.81 111 PRO A C 1
ATOM 837 O O . PRO A 1 111 ? 22.740 10.721 -16.702 1.00 85.81 111 PRO A O 1
ATOM 840 N N . TYR A 1 112 ? 21.91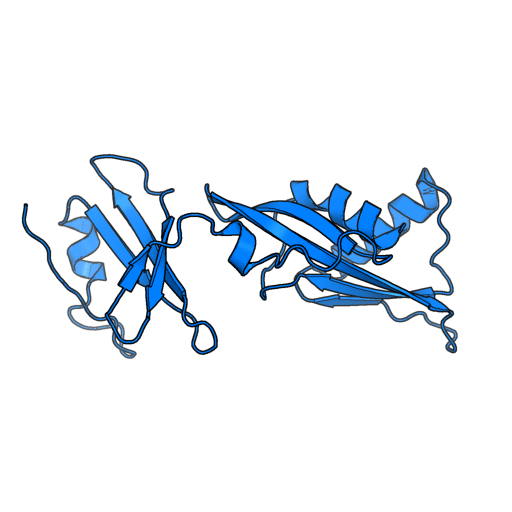1 12.377 -15.424 1.00 88.25 112 TYR A N 1
ATOM 841 C CA . TYR A 1 112 ? 21.428 11.537 -14.337 1.00 88.25 112 TYR A CA 1
ATOM 842 C C . TYR A 1 112 ? 19.907 11.669 -14.231 1.00 88.25 112 TYR A C 1
ATOM 844 O O . TYR A 1 112 ? 19.434 12.745 -13.849 1.00 88.25 112 TYR A O 1
ATOM 852 N N . PRO A 1 113 ? 19.145 10.603 -14.533 1.00 90.81 113 PRO A N 1
ATOM 853 C CA . PRO A 1 113 ? 17.697 10.641 -14.432 1.00 90.81 113 PRO A CA 1
ATOM 854 C C . PRO A 1 113 ? 17.255 10.800 -12.978 1.00 90.81 113 PRO A C 1
ATOM 856 O O . PRO A 1 113 ? 17.786 10.161 -12.061 1.00 90.81 113 PRO A O 1
ATOM 859 N N . ARG A 1 114 ? 16.237 11.626 -12.761 1.00 92.44 114 ARG A N 1
ATOM 860 C CA . ARG A 1 114 ? 15.590 11.786 -11.461 1.00 92.44 114 ARG A CA 1
ATOM 861 C C . ARG A 1 114 ? 14.675 10.605 -11.191 1.00 92.44 114 ARG A C 1
ATOM 863 O O . ARG A 1 114 ? 13.911 10.187 -12.049 1.00 92.44 114 ARG A O 1
ATOM 870 N N . ARG A 1 115 ? 14.744 10.066 -9.977 1.00 93.88 115 ARG A N 1
ATOM 871 C CA . ARG A 1 115 ? 13.853 9.003 -9.500 1.00 93.88 115 ARG A CA 1
ATOM 872 C C . ARG A 1 115 ? 13.292 9.437 -8.165 1.00 93.88 115 ARG A C 1
ATOM 874 O O . ARG A 1 115 ? 14.026 9.496 -7.179 1.00 93.88 115 ARG A O 1
ATOM 881 N N . THR A 1 116 ? 12.019 9.792 -8.144 1.00 94.00 116 THR A N 1
ATOM 882 C CA . THR A 1 116 ? 11.368 10.352 -6.962 1.00 94.00 116 THR A CA 1
ATOM 883 C C . THR A 1 116 ? 10.103 9.573 -6.675 1.00 94.00 116 THR A C 1
ATOM 885 O O . THR A 1 116 ? 9.286 9.369 -7.564 1.00 94.00 116 THR A O 1
ATOM 888 N N . SER A 1 117 ? 9.936 9.149 -5.427 1.00 94.31 117 SER A N 1
ATOM 889 C CA . SER A 1 117 ? 8.736 8.467 -4.959 1.00 94.31 117 SER A CA 1
ATOM 890 C C . SER A 1 117 ? 8.148 9.183 -3.750 1.00 94.31 117 SER A C 1
ATOM 892 O O . SER A 1 117 ? 8.871 9.617 -2.852 1.00 94.31 117 SER A O 1
ATOM 894 N N . ARG A 1 118 ? 6.820 9.278 -3.705 1.00 92.06 118 ARG A N 1
ATOM 895 C CA . ARG A 1 118 ? 6.052 9.710 -2.537 1.00 92.06 118 ARG A CA 1
ATOM 896 C C . ARG A 1 118 ? 5.116 8.580 -2.124 1.00 92.06 118 ARG A C 1
ATOM 898 O O . ARG A 1 118 ? 4.310 8.129 -2.926 1.00 92.06 118 ARG A O 1
ATOM 905 N N . GLY A 1 119 ? 5.261 8.116 -0.883 1.00 88.19 119 GLY A N 1
ATOM 906 C CA . GLY A 1 119 ? 4.514 6.974 -0.338 1.00 88.19 119 GLY A CA 1
ATOM 907 C C . GLY A 1 119 ? 5.172 5.605 -0.570 1.00 88.19 119 GLY A C 1
ATOM 908 O O . GLY A 1 119 ? 4.748 4.631 0.039 1.00 88.19 119 GLY A O 1
ATOM 909 N N . LEU A 1 120 ? 6.224 5.512 -1.392 1.00 93.25 120 LEU A N 1
ATOM 910 C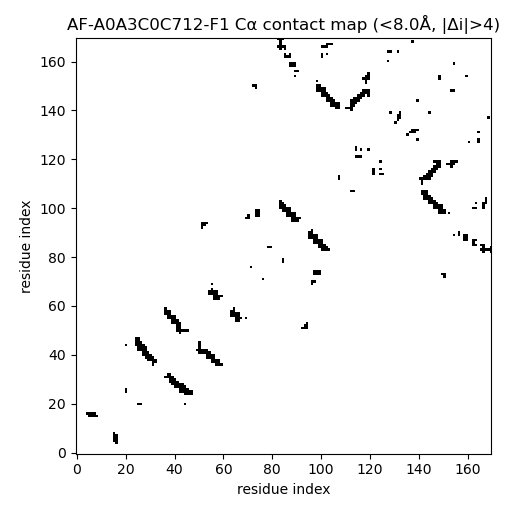 CA . LEU A 1 120 ? 7.029 4.299 -1.597 1.00 93.25 120 LEU A CA 1
ATOM 911 C C . LEU A 1 120 ? 8.497 4.606 -1.297 1.00 93.25 120 LEU A C 1
ATOM 913 O O . LEU A 1 120 ? 8.984 5.693 -1.617 1.00 93.25 120 LEU A O 1
ATOM 917 N N . GLU A 1 121 ? 9.223 3.646 -0.733 1.00 93.38 121 GLU A N 1
ATOM 918 C CA . GLU A 1 121 ? 10.666 3.779 -0.542 1.00 93.38 121 GLU A CA 1
ATOM 919 C C . GLU A 1 121 ? 11.417 3.847 -1.880 1.00 93.38 121 GLU A C 1
ATOM 921 O O . GLU A 1 121 ? 11.226 3.014 -2.770 1.00 93.38 121 GLU A O 1
ATOM 926 N N . THR A 1 122 ? 12.338 4.806 -2.005 1.00 92.31 122 THR A N 1
ATOM 927 C CA . THR A 1 122 ? 13.096 5.042 -3.245 1.00 92.31 122 THR A CA 1
ATOM 928 C C . THR A 1 122 ? 13.926 3.829 -3.672 1.00 92.31 122 THR A C 1
ATOM 930 O O . THR A 1 122 ? 14.038 3.546 -4.862 1.00 92.31 122 THR A O 1
ATOM 933 N N . ASN A 1 123 ? 14.479 3.072 -2.719 1.00 93.69 123 ASN A N 1
ATOM 934 C CA . ASN A 1 123 ? 15.236 1.851 -3.020 1.00 93.69 123 ASN A CA 1
ATOM 935 C C . ASN A 1 123 ? 14.343 0.781 -3.663 1.00 93.69 123 ASN A C 1
ATOM 937 O O . ASN A 1 123 ? 14.756 0.114 -4.611 1.00 93.69 123 ASN A O 1
ATOM 941 N N . ARG A 1 124 ? 13.098 0.656 -3.189 1.00 94.31 124 ARG A N 1
ATOM 942 C CA . ARG A 1 124 ? 12.112 -0.274 -3.743 1.00 94.31 124 ARG A CA 1
ATOM 943 C C . ARG A 1 124 ? 11.711 0.135 -5.159 1.00 94.31 124 ARG A C 1
ATOM 945 O O . ARG A 1 124 ? 11.724 -0.710 -6.047 1.00 94.31 124 ARG A O 1
ATOM 952 N N . LEU A 1 125 ? 11.496 1.431 -5.409 1.00 94.88 125 LEU A N 1
ATOM 953 C CA . LEU A 1 125 ? 11.287 1.956 -6.767 1.00 94.88 125 LEU A CA 1
ATOM 954 C C . LEU A 1 125 ? 12.441 1.577 -7.713 1.00 94.88 125 LEU A C 1
ATOM 956 O O . LEU A 1 125 ? 12.208 1.093 -8.818 1.00 94.88 125 LEU A O 1
ATOM 960 N N . GLN A 1 126 ? 13.692 1.774 -7.288 1.00 94.50 126 GLN A N 1
ATOM 961 C CA . GLN A 1 126 ? 14.864 1.456 -8.113 1.00 94.50 126 GLN A CA 1
ATOM 962 C C . GLN A 1 126 ? 14.976 -0.040 -8.433 1.00 94.50 126 GLN A C 1
ATOM 964 O O . GLN A 1 126 ? 15.327 -0.394 -9.560 1.00 94.50 126 GLN A O 1
ATOM 969 N N . LEU A 1 127 ? 14.659 -0.912 -7.472 1.00 95.31 127 LEU A N 1
ATOM 970 C CA . LEU A 1 127 ? 14.631 -2.360 -7.685 1.00 95.31 127 LEU A CA 1
ATOM 971 C C . LEU A 1 127 ? 13.565 -2.761 -8.708 1.00 95.31 127 LEU A C 1
ATOM 973 O O . LEU A 1 127 ? 13.866 -3.524 -9.624 1.00 95.31 127 LEU A O 1
ATOM 977 N N . LEU A 1 128 ? 12.348 -2.222 -8.595 1.00 95.00 128 LEU A N 1
ATOM 978 C CA . LEU A 1 128 ? 11.261 -2.520 -9.532 1.00 95.00 128 LEU A CA 1
ATOM 979 C C . LEU A 1 128 ? 11.593 -2.049 -10.954 1.00 95.00 128 LEU A C 1
ATOM 981 O O . LEU A 1 128 ? 11.417 -2.809 -11.904 1.00 95.00 128 LEU A O 1
ATOM 985 N N . LEU A 1 129 ? 12.181 -0.857 -11.104 1.00 94.56 129 LEU A N 1
ATOM 986 C CA . LEU A 1 129 ? 12.678 -0.373 -12.398 1.00 94.56 129 LEU A CA 1
ATOM 987 C C . LEU A 1 129 ? 13.743 -1.308 -12.993 1.00 94.56 129 LEU A C 1
ATOM 989 O O . LEU A 1 129 ? 13.693 -1.623 -14.180 1.00 94.56 129 LEU A O 1
ATOM 993 N N . ALA A 1 130 ? 14.674 -1.811 -12.177 1.00 94.62 130 ALA A N 1
ATOM 994 C CA . ALA A 1 130 ? 15.688 -2.759 -12.640 1.00 94.62 130 ALA A CA 1
ATOM 995 C C . ALA A 1 130 ? 15.080 -4.103 -13.085 1.00 94.62 130 ALA A C 1
ATOM 997 O O . ALA A 1 130 ? 15.551 -4.709 -14.052 1.00 94.62 130 ALA A O 1
ATOM 998 N N . VAL A 1 131 ? 14.029 -4.574 -12.403 1.00 95.62 131 VAL A N 1
ATOM 999 C CA . VAL A 1 131 ? 13.285 -5.780 -12.798 1.00 95.62 131 VAL A CA 1
ATOM 1000 C C . VAL A 1 131 ? 12.566 -5.558 -14.127 1.00 95.62 131 VAL A C 1
ATOM 1002 O O . VAL A 1 131 ? 12.709 -6.394 -15.020 1.00 95.62 131 VAL A O 1
ATOM 1005 N N . LEU A 1 132 ? 11.860 -4.436 -14.293 1.00 95.25 132 LEU A N 1
ATOM 1006 C CA . LEU A 1 132 ? 11.186 -4.082 -15.547 1.00 95.25 132 LEU A CA 1
ATOM 1007 C C . LEU A 1 132 ? 12.174 -3.982 -16.718 1.00 95.25 132 LEU A C 1
ATOM 1009 O O . LEU A 1 132 ? 11.929 -4.554 -17.780 1.00 95.25 132 LEU A O 1
ATOM 1013 N N . GLU A 1 133 ? 13.334 -3.355 -16.514 1.00 94.38 133 GLU A N 1
ATOM 1014 C CA . GLU A 1 133 ? 14.380 -3.269 -17.538 1.00 94.38 133 GLU A CA 1
ATOM 1015 C C . GLU A 1 133 ? 14.917 -4.660 -17.900 1.00 94.38 133 GLU A C 1
ATOM 1017 O O . GLU A 1 133 ? 14.975 -5.030 -19.073 1.00 94.38 133 GLU A O 1
ATOM 1022 N N . LYS A 1 134 ? 15.273 -5.478 -16.901 1.00 94.94 134 LYS A N 1
ATOM 1023 C CA . LYS A 1 134 ? 15.953 -6.756 -17.149 1.00 94.94 134 LYS A CA 1
ATOM 1024 C C . LYS A 1 134 ? 15.027 -7.881 -17.607 1.00 94.94 134 LYS A C 1
ATOM 1026 O O . LYS A 1 134 ? 15.491 -8.789 -18.299 1.00 94.94 134 LYS A O 1
ATOM 1031 N N . ARG A 1 135 ? 13.766 -7.882 -17.170 1.00 95.44 135 ARG A N 1
ATOM 1032 C CA . ARG A 1 135 ? 12.804 -8.973 -17.407 1.00 95.44 135 ARG A CA 1
ATOM 1033 C C . ARG A 1 135 ? 11.737 -8.618 -18.433 1.00 95.44 135 ARG A C 1
ATOM 1035 O O . ARG A 1 135 ? 11.326 -9.509 -19.166 1.00 95.44 135 ARG A O 1
ATOM 1042 N N . CYS A 1 136 ? 11.326 -7.354 -18.502 1.00 92.88 136 CYS A N 1
ATOM 1043 C CA . CYS A 1 136 ? 10.261 -6.897 -19.398 1.00 92.88 136 CYS A CA 1
ATOM 1044 C C . CYS A 1 136 ? 10.788 -6.082 -20.589 1.00 92.88 136 CYS A C 1
ATOM 1046 O O . CYS A 1 136 ? 10.028 -5.809 -21.510 1.00 92.88 136 CYS A O 1
ATOM 1048 N N . GLY A 1 137 ? 12.076 -5.713 -20.601 1.00 92.06 137 GLY A N 1
ATOM 1049 C CA . GLY A 1 137 ? 12.687 -4.949 -21.693 1.00 92.06 137 GLY A CA 1
ATOM 1050 C C . GLY A 1 137 ? 12.274 -3.475 -21.729 1.00 92.06 137 GLY A C 1
ATOM 1051 O O . GLY A 1 137 ? 12.422 -2.827 -22.762 1.00 92.06 137 GLY A O 1
ATOM 1052 N N . ILE A 1 138 ? 11.752 -2.941 -20.620 1.00 91.50 138 ILE A N 1
ATOM 1053 C CA . ILE A 1 138 ? 11.324 -1.542 -20.512 1.00 91.50 138 ILE A CA 1
ATOM 1054 C C . ILE A 1 138 ? 12.510 -0.705 -20.031 1.00 91.50 138 ILE A C 1
ATOM 1056 O O . ILE A 1 138 ? 12.894 -0.752 -18.864 1.00 91.50 138 ILE A O 1
ATOM 1060 N N . PHE A 1 139 ? 13.119 0.054 -20.938 1.00 89.44 139 PHE A N 1
ATOM 1061 C CA . PHE A 1 139 ? 14.320 0.829 -20.638 1.00 89.44 139 PHE A CA 1
ATOM 1062 C C . PHE A 1 139 ? 13.976 2.196 -20.039 1.00 89.44 139 PHE A C 1
ATOM 1064 O O . PHE A 1 139 ? 13.523 3.089 -20.746 1.00 89.44 139 PHE A O 1
ATOM 1071 N N . SER A 1 140 ? 14.277 2.393 -18.754 1.00 86.88 140 SER A N 1
ATOM 1072 C CA . SER A 1 140 ? 14.073 3.670 -18.046 1.00 86.88 140 SER A CA 1
ATOM 1073 C C . SER A 1 140 ? 15.388 4.370 -17.672 1.00 86.88 140 SER A C 1
ATOM 1075 O O . SER A 1 140 ? 15.430 5.208 -16.770 1.00 86.88 140 SER A O 1
ATOM 1077 N N . ARG A 1 141 ? 16.507 4.002 -18.312 1.00 86.69 141 ARG A N 1
ATOM 1078 C CA . ARG A 1 141 ? 17.841 4.537 -17.979 1.00 86.69 141 ARG A CA 1
ATOM 1079 C C . ARG A 1 141 ? 17.976 6.033 -18.275 1.00 86.69 141 ARG A C 1
ATOM 1081 O O . ARG A 1 141 ? 18.706 6.709 -17.562 1.00 86.69 141 ARG A O 1
ATOM 1088 N N . ASN A 1 142 ? 17.260 6.531 -19.279 1.00 90.75 142 ASN A N 1
ATOM 1089 C CA . ASN A 1 142 ? 17.306 7.935 -19.699 1.00 90.75 142 ASN A CA 1
ATOM 1090 C C . ASN A 1 142 ? 16.025 8.694 -19.327 1.00 90.75 142 ASN A C 1
ATOM 1092 O O . ASN A 1 142 ? 15.806 9.799 -19.810 1.00 90.75 142 ASN A O 1
ATOM 1096 N N . SER A 1 143 ? 15.169 8.103 -18.494 1.00 92.50 143 SER A N 1
ATOM 1097 C CA . SER A 1 143 ? 13.874 8.675 -18.141 1.00 92.50 143 SER A CA 1
ATOM 1098 C C . SER A 1 143 ? 13.875 9.125 -16.691 1.00 92.50 143 SER A C 1
ATOM 1100 O O . SER A 1 143 ? 14.233 8.352 -15.799 1.00 92.50 143 SER A O 1
ATOM 1102 N N . ASP A 1 144 ? 13.440 10.357 -16.457 1.00 94.38 144 ASP A N 1
ATOM 1103 C CA . ASP A 1 144 ? 13.019 10.783 -15.133 1.00 94.38 144 ASP A CA 1
ATOM 1104 C C . ASP A 1 144 ? 11.730 10.035 -14.776 1.00 94.38 144 ASP A C 1
ATOM 1106 O O . ASP A 1 144 ? 10.815 9.939 -15.594 1.00 94.38 144 ASP A O 1
ATOM 1110 N N . VAL A 1 145 ? 11.668 9.494 -13.563 1.00 95.50 145 VAL A N 1
ATOM 1111 C CA . VAL A 1 145 ? 10.538 8.721 -13.048 1.00 95.50 145 VAL A CA 1
ATOM 1112 C C . VAL A 1 145 ? 10.051 9.357 -11.757 1.00 95.50 145 VAL A C 1
ATOM 1114 O O . VAL A 1 145 ? 10.791 9.456 -10.772 1.00 95.50 145 VAL A O 1
ATOM 1117 N N . TYR A 1 146 ? 8.782 9.740 -11.755 1.00 95.12 146 TYR A N 1
ATOM 1118 C CA . TYR A 1 146 ? 8.072 10.245 -10.590 1.00 95.12 146 TYR A CA 1
ATOM 1119 C C . TYR A 1 146 ? 6.964 9.263 -10.239 1.00 95.12 146 TYR A C 1
ATOM 1121 O O . TYR A 1 146 ? 6.176 8.899 -11.104 1.00 95.12 146 TYR A O 1
ATOM 1129 N N . LEU A 1 147 ? 6.907 8.836 -8.983 1.00 95.12 147 LEU A N 1
ATOM 1130 C CA . LEU A 1 147 ? 5.863 7.962 -8.468 1.00 95.12 147 LEU A CA 1
ATOM 1131 C C . LEU A 1 147 ? 5.178 8.621 -7.274 1.00 95.12 147 LEU A C 1
ATOM 1133 O O . LEU A 1 147 ? 5.838 9.121 -6.360 1.00 95.12 147 LEU A O 1
ATOM 1137 N N . ASN A 1 148 ? 3.856 8.596 -7.267 1.00 92.81 148 ASN A N 1
ATOM 1138 C CA . ASN A 1 148 ? 3.030 9.134 -6.204 1.00 92.81 148 ASN A CA 1
ATOM 1139 C C . ASN A 1 148 ? 1.937 8.132 -5.844 1.00 92.81 148 ASN A C 1
ATOM 1141 O O . ASN A 1 148 ? 1.268 7.593 -6.720 1.00 92.81 148 ASN A O 1
ATOM 1145 N N . ILE A 1 149 ? 1.752 7.905 -4.550 1.00 90.00 149 ILE A N 1
ATOM 1146 C CA . ILE A 1 149 ? 0.597 7.176 -4.034 1.00 90.00 149 ILE A CA 1
ATOM 1147 C C . ILE A 1 149 ? -0.413 8.198 -3.530 1.00 90.00 149 ILE A C 1
ATOM 1149 O O . ILE A 1 149 ? -0.102 9.039 -2.676 1.00 90.00 149 ILE A O 1
ATOM 1153 N N . THR A 1 150 ? -1.616 8.142 -4.087 1.00 82.50 150 THR A N 1
ATOM 1154 C CA . THR A 1 150 ? -2.698 9.068 -3.757 1.00 82.50 150 THR A CA 1
ATOM 1155 C C . THR A 1 150 ? -3.213 8.804 -2.337 1.00 82.50 150 THR A C 1
ATOM 1157 O O . THR A 1 150 ? -3.030 7.731 -1.761 1.00 82.50 150 THR A O 1
ATOM 1160 N N . GLY A 1 151 ? -3.822 9.816 -1.716 1.00 71.81 151 GLY A N 1
ATOM 1161 C CA . GLY A 1 151 ? -4.425 9.677 -0.386 1.00 71.81 151 GLY A CA 1
ATOM 1162 C C . GLY A 1 151 ? -3.435 9.648 0.783 1.00 71.81 151 GLY A C 1
ATOM 1163 O O . GLY A 1 151 ? -3.825 9.316 1.896 1.00 71.81 151 GLY A O 1
ATOM 1164 N N . GLY A 1 152 ? -2.160 9.988 0.554 1.00 70.94 152 GLY A N 1
ATOM 1165 C CA . GLY A 1 152 ? -1.149 10.085 1.618 1.00 70.94 152 GLY A CA 1
ATOM 1166 C C . GLY A 1 152 ? -0.712 8.739 2.206 1.00 70.94 152 GLY A C 1
ATOM 1167 O O . GLY A 1 152 ? 0.013 8.714 3.200 1.00 70.94 152 GLY A O 1
ATOM 1168 N N . LEU A 1 153 ? -1.127 7.631 1.588 1.00 76.06 153 LEU A N 1
ATOM 1169 C CA . LEU A 1 153 ? -0.802 6.282 2.030 1.00 76.06 153 LEU A CA 1
ATOM 1170 C C . LEU A 1 153 ? 0.686 5.974 1.819 1.00 76.06 153 LEU A C 1
ATOM 1172 O O . LEU A 1 153 ? 1.315 6.420 0.856 1.00 76.06 153 LEU A O 1
ATOM 1176 N N . THR A 1 154 ? 1.249 5.163 2.717 1.00 83.62 154 THR A N 1
ATOM 1177 C CA . THR A 1 154 ? 2.597 4.610 2.552 1.00 83.62 154 THR A CA 1
ATOM 1178 C C . THR A 1 154 ? 2.521 3.124 2.239 1.00 83.62 154 THR A C 1
ATOM 1180 O O . THR A 1 154 ? 2.103 2.337 3.086 1.00 83.62 154 THR A O 1
ATOM 1183 N N . LEU A 1 155 ? 2.967 2.729 1.049 1.00 84.44 155 LEU A N 1
ATOM 1184 C CA . LEU A 1 155 ? 2.991 1.338 0.616 1.00 84.44 155 LEU A CA 1
ATOM 1185 C C . LEU A 1 155 ? 4.146 0.581 1.269 1.00 84.44 155 LEU A C 1
ATOM 1187 O O . LEU A 1 155 ? 5.309 0.707 0.880 1.00 84.44 155 LEU A O 1
ATOM 1191 N N . ARG A 1 156 ? 3.800 -0.248 2.253 1.00 83.62 156 ARG A N 1
ATOM 1192 C CA . ARG A 1 156 ? 4.729 -1.188 2.901 1.00 83.62 156 ARG A CA 1
ATOM 1193 C C . ARG A 1 156 ? 4.532 -2.618 2.417 1.00 83.62 156 ARG A C 1
ATOM 1195 O O . ARG A 1 156 ? 5.501 -3.360 2.322 1.00 83.62 156 ARG A O 1
ATOM 1202 N N . ASP A 1 157 ? 3.308 -2.968 2.042 1.00 82.00 157 ASP A N 1
ATOM 1203 C CA . ASP A 1 157 ? 2.935 -4.306 1.591 1.00 82.00 157 ASP A CA 1
ATOM 1204 C C . ASP A 1 157 ? 3.603 -4.671 0.243 1.00 82.00 157 ASP A C 1
ATOM 1206 O O . ASP A 1 157 ? 3.447 -3.923 -0.733 1.00 82.00 157 ASP A O 1
ATOM 1210 N N . PRO A 1 158 ? 4.352 -5.791 0.153 1.00 86.50 158 PRO A N 1
ATOM 1211 C CA . PRO A 1 158 ? 4.850 -6.372 -1.098 1.00 86.50 158 PRO A CA 1
ATOM 1212 C C . PRO A 1 158 ? 3.778 -6.594 -2.172 1.00 86.50 158 PRO A C 1
ATOM 1214 O O . PRO A 1 158 ? 4.077 -6.483 -3.359 1.00 86.50 158 PRO A O 1
ATOM 1217 N N . ALA A 1 159 ? 2.522 -6.851 -1.788 1.00 87.75 159 ALA A N 1
ATOM 1218 C CA . ALA A 1 159 ? 1.436 -7.130 -2.732 1.00 87.75 159 ALA A CA 1
ATOM 1219 C C . ALA A 1 159 ? 1.194 -5.992 -3.744 1.00 87.75 159 ALA A C 1
ATOM 1221 O O . ALA A 1 159 ? 0.737 -6.238 -4.861 1.00 87.75 159 ALA A O 1
ATOM 1222 N N . ALA A 1 160 ? 1.558 -4.755 -3.391 1.00 90.75 160 ALA A N 1
ATOM 1223 C CA . ALA A 1 160 ? 1.406 -3.595 -4.263 1.00 90.75 160 ALA A CA 1
ATOM 1224 C C . ALA A 1 160 ? 2.465 -3.488 -5.377 1.00 90.75 160 ALA A C 1
ATOM 1226 O O . ALA A 1 160 ? 2.300 -2.669 -6.281 1.00 90.75 160 ALA A O 1
ATOM 1227 N N . ASP A 1 161 ? 3.534 -4.298 -5.353 1.00 94.00 161 ASP A N 1
ATOM 1228 C CA . ASP A 1 161 ? 4.634 -4.204 -6.329 1.00 94.00 161 ASP A CA 1
ATOM 1229 C C . ASP A 1 161 ? 4.161 -4.385 -7.771 1.00 94.00 161 ASP A C 1
ATOM 1231 O O . ASP A 1 161 ? 4.634 -3.695 -8.673 1.00 94.00 161 ASP A O 1
ATOM 1235 N N . LEU A 1 162 ? 3.201 -5.286 -7.996 1.00 93.75 1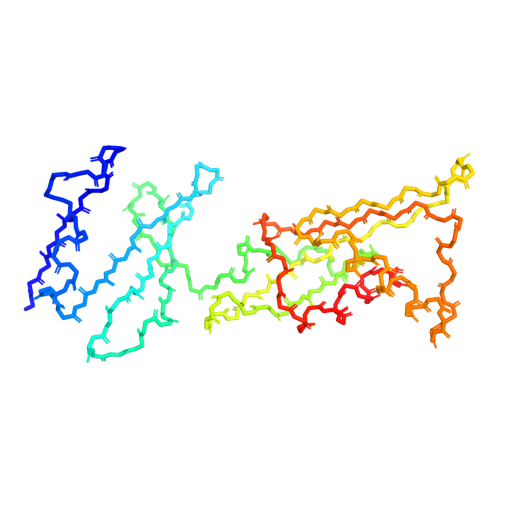62 LEU A N 1
ATOM 1236 C CA . LEU A 1 162 ? 2.660 -5.514 -9.332 1.00 93.75 162 LEU A CA 1
ATOM 1237 C C . LEU A 1 162 ? 1.956 -4.263 -9.866 1.00 93.75 162 LEU A C 1
ATOM 1239 O O . LEU A 1 162 ? 2.188 -3.874 -11.006 1.00 93.75 162 LEU A O 1
ATOM 1243 N N . ALA A 1 163 ? 1.138 -3.613 -9.039 1.00 93.19 163 ALA A N 1
ATOM 1244 C CA . ALA A 1 163 ? 0.434 -2.398 -9.429 1.00 93.19 163 ALA A CA 1
ATOM 1245 C C . ALA A 1 163 ? 1.409 -1.236 -9.673 1.00 93.19 163 ALA A C 1
ATOM 1247 O O . ALA A 1 163 ? 1.249 -0.506 -10.648 1.00 93.19 163 ALA A O 1
ATOM 1248 N N . VAL A 1 164 ? 2.473 -1.120 -8.866 1.00 94.75 164 VAL A N 1
ATOM 1249 C CA . VAL A 1 164 ? 3.566 -0.166 -9.119 1.00 94.75 164 VAL A CA 1
ATOM 1250 C C . VAL A 1 164 ? 4.218 -0.427 -10.477 1.00 94.75 164 VAL A C 1
ATOM 1252 O O . VAL A 1 164 ? 4.392 0.498 -11.264 1.00 94.75 164 VAL A O 1
ATOM 1255 N N . CYS A 1 165 ? 4.556 -1.679 -10.780 1.00 95.25 165 CYS A N 1
ATOM 1256 C CA . CYS A 1 165 ? 5.168 -2.050 -12.054 1.00 95.25 165 CYS A CA 1
ATOM 1257 C C . CYS A 1 165 ? 4.264 -1.753 -13.255 1.00 95.25 165 CYS A C 1
ATOM 1259 O O . CYS A 1 165 ? 4.750 -1.261 -14.269 1.00 95.25 165 CYS A O 1
ATOM 1261 N N . VAL A 1 166 ? 2.964 -2.036 -13.141 1.00 94.19 166 VAL A N 1
ATOM 1262 C CA . VAL A 1 166 ? 1.979 -1.743 -14.192 1.00 94.19 166 VAL A CA 1
ATOM 1263 C C . VAL A 1 166 ? 1.840 -0.236 -14.397 1.00 94.19 166 VAL A C 1
ATOM 1265 O O . VAL A 1 166 ? 1.886 0.215 -15.535 1.00 94.19 166 VAL A O 1
ATOM 1268 N N . SER A 1 167 ? 1.756 0.542 -13.315 1.00 94.00 167 SER A N 1
ATOM 1269 C CA . SER A 1 167 ? 1.734 2.009 -13.372 1.00 94.00 167 SER A CA 1
ATOM 1270 C C . SER A 1 167 ? 2.993 2.559 -14.055 1.00 94.00 167 SER A C 1
ATOM 1272 O O . SER A 1 167 ? 2.889 3.390 -14.944 1.00 94.00 167 SER A O 1
ATOM 1274 N N . LEU A 1 168 ? 4.184 2.045 -13.735 1.00 94.12 168 LEU A N 1
ATOM 1275 C CA . LEU A 1 168 ? 5.438 2.469 -14.375 1.00 94.12 168 LEU A CA 1
ATOM 1276 C C . LEU A 1 168 ? 5.540 2.096 -15.863 1.00 94.12 168 LEU A C 1
ATOM 1278 O O . LEU A 1 168 ? 6.269 2.755 -16.602 1.00 94.12 168 LEU A O 1
ATOM 1282 N N . ALA A 1 169 ? 4.887 1.010 -16.276 1.00 92.19 169 ALA A N 1
ATOM 1283 C CA . ALA A 1 169 ? 4.933 0.495 -17.642 1.00 92.19 169 ALA A CA 1
ATOM 1284 C C . ALA A 1 169 ? 3.862 1.097 -18.566 1.00 92.19 169 ALA A C 1
ATOM 1286 O O . ALA A 1 169 ? 4.002 0.973 -19.782 1.00 92.19 169 ALA A O 1
ATOM 1287 N N . SER A 1 170 ? 2.804 1.679 -17.990 1.00 89.12 170 SER A N 1
ATOM 1288 C CA . SER A 1 170 ? 1.670 2.270 -18.705 1.00 89.12 170 SER A CA 1
ATOM 1289 C C . SER A 1 170 ? 2.044 3.584 -19.372 1.00 89.12 170 SER A C 1
ATOM 1291 O O . SER A 1 170 ? 1.934 3.630 -20.609 1.00 89.12 170 SER A O 1
#

Foldseek 3Di:
DDDDDFDDDPPNDPDGCVVCVVVDQWDWDWDDDPPAQKIWIATPHHNPDDSQDIFIWGQDPVGTDTDPDQQCVADVPPPPPDALWFWFQDDPPNDTYTKIKGKDKDFAPDQAAAQEEQLEDSVLVVVLQVCCCPPVVDDRRRIHMYMYITPNHHDPDPRCSVRNSRSHVD